Protein AF-A0A9E2QIM5-F1 (afdb_monomer_lite)

Sequence (137 aa):
MREKLGGWEHGLEPETISCFRQNTIELVIRDARWMLGLDEEECEKLRQIMLARGVAKWFKARRDVIRLKAEVKGMITDLQPNYDKHNPVHKERLKLLNWFRQELRTICHQPRWVEWPRGIATAAKAEKGIVVKGPRA

Structure (mmCIF, N/CA/C/O backbone):
data_AF-A0A9E2QIM5-F1
#
_entry.id   AF-A0A9E2QIM5-F1
#
loop_
_atom_site.group_PDB
_atom_site.id
_atom_site.type_symbol
_atom_site.label_atom_id
_atom_site.label_alt_id
_atom_site.label_comp_id
_atom_site.label_asym_id
_atom_site.label_entity_id
_atom_site.label_seq_id
_atom_site.pdbx_PDB_ins_code
_atom_site.Cartn_x
_atom_site.Cartn_y
_atom_site.Cartn_z
_atom_site.occupancy
_atom_site.B_iso_or_equiv
_atom_site.auth_seq_id
_atom_site.auth_comp_id
_atom_site.auth_asym_id
_atom_site.auth_atom_id
_atom_site.pdbx_PDB_model_num
ATOM 1 N N . MET A 1 1 ? -14.955 37.655 17.528 1.00 35.12 1 MET A N 1
ATOM 2 C CA . MET A 1 1 ? -13.692 37.321 18.213 1.00 35.12 1 MET A CA 1
ATOM 3 C C . MET A 1 1 ? -13.515 35.808 18.071 1.00 35.12 1 MET A C 1
ATOM 5 O O . MET A 1 1 ? -14.211 35.071 18.748 1.00 35.12 1 MET A O 1
ATOM 9 N N . ARG A 1 2 ? -12.765 35.338 17.059 1.00 32.44 2 ARG A N 1
ATOM 10 C CA . ARG A 1 2 ? -12.501 33.901 16.853 1.00 32.44 2 ARG A CA 1
ATOM 11 C C . ARG A 1 2 ? -11.278 33.553 17.686 1.00 32.44 2 ARG A C 1
ATOM 13 O O . ARG A 1 2 ? -10.183 34.011 17.366 1.00 32.44 2 ARG A O 1
ATOM 20 N N . GLU A 1 3 ? -11.484 32.822 18.772 1.00 36.56 3 GLU A N 1
ATOM 21 C CA . GLU A 1 3 ? -10.388 32.279 19.562 1.00 36.56 3 GLU A CA 1
ATOM 22 C C . GLU A 1 3 ? -9.520 31.398 18.664 1.00 36.56 3 GLU A C 1
ATOM 24 O O . GLU A 1 3 ? -9.994 30.474 18.001 1.00 36.56 3 GLU A O 1
ATOM 29 N N . LYS A 1 4 ? -8.235 31.751 18.596 1.00 39.03 4 LYS A N 1
ATOM 30 C CA . LYS A 1 4 ? -7.202 30.947 17.957 1.00 39.03 4 LYS A CA 1
ATOM 31 C C . LYS A 1 4 ? -7.037 29.680 18.789 1.00 39.03 4 LYS A C 1
ATOM 33 O O . LYS A 1 4 ? -6.277 29.666 19.753 1.00 39.03 4 LYS A O 1
ATOM 38 N N . LEU A 1 5 ? -7.767 28.635 18.416 1.00 39.19 5 LEU A N 1
ATOM 39 C CA . LEU A 1 5 ? -7.525 27.288 18.910 1.00 39.19 5 LEU A CA 1
ATOM 40 C C . LEU A 1 5 ? -6.103 26.896 18.505 1.00 39.19 5 LEU A C 1
ATOM 42 O O . LEU A 1 5 ? -5.753 26.888 17.323 1.00 39.19 5 LEU A O 1
ATOM 46 N N . GLY A 1 6 ? -5.270 26.654 19.514 1.00 31.69 6 GLY A N 1
ATOM 47 C CA . GLY A 1 6 ? -3.880 26.275 19.344 1.00 31.69 6 GLY A CA 1
ATOM 48 C C . GLY A 1 6 ? -3.711 25.054 18.442 1.00 31.69 6 GLY A C 1
ATOM 49 O O . GLY A 1 6 ? -4.544 24.154 18.426 1.00 31.69 6 GLY A O 1
ATOM 50 N N . GLY A 1 7 ? -2.604 25.053 17.698 1.00 32.41 7 GLY A N 1
ATOM 51 C CA . GLY A 1 7 ? -1.917 23.843 17.243 1.00 32.41 7 GLY A CA 1
ATOM 52 C C . GLY A 1 7 ? -2.779 22.777 16.570 1.00 32.41 7 GLY A C 1
ATOM 53 O O . GLY A 1 7 ? -2.807 21.638 17.020 1.00 32.41 7 GLY A O 1
ATOM 54 N N . TRP A 1 8 ? -3.418 23.120 15.457 1.00 48.06 8 TRP A N 1
ATOM 55 C CA . TRP A 1 8 ? -3.750 22.151 14.413 1.00 48.06 8 TRP A CA 1
ATOM 56 C C . TRP A 1 8 ? -2.513 22.164 13.508 1.00 48.06 8 TRP A C 1
ATOM 58 O O . TRP A 1 8 ? -2.161 23.245 13.041 1.00 48.06 8 TRP A O 1
ATOM 68 N N . GLU A 1 9 ? -1.793 21.054 13.289 1.00 47.16 9 GLU A N 1
ATOM 69 C CA . GLU A 1 9 ? -0.582 21.138 12.445 1.00 47.16 9 GLU A CA 1
ATOM 70 C C . GLU A 1 9 ? -0.916 21.672 11.036 1.00 47.16 9 GLU A C 1
ATOM 72 O O . GLU A 1 9 ? -0.097 22.388 10.472 1.00 47.16 9 GLU A O 1
ATOM 77 N N . HIS A 1 10 ? -2.124 21.452 10.491 1.00 46.94 10 HIS A N 1
ATOM 78 C CA . HIS A 1 10 ? -2.488 21.941 9.154 1.00 46.94 10 HIS A CA 1
ATOM 79 C C . HIS A 1 10 ? -3.978 22.283 9.037 1.00 46.94 10 HIS A C 1
ATOM 81 O O . HIS A 1 10 ? -4.811 21.385 8.947 1.00 46.94 10 HIS A O 1
ATOM 87 N N . GLY A 1 11 ? -4.325 23.573 8.971 1.00 44.53 11 GLY A N 1
ATOM 88 C CA . GLY A 1 11 ? -5.629 23.981 8.445 1.00 44.53 11 GLY A CA 1
ATOM 89 C C . GLY A 1 11 ? -5.920 23.231 7.142 1.00 44.53 11 GLY A C 1
ATOM 90 O O . GLY A 1 11 ? -5.034 23.095 6.299 1.00 44.53 11 GLY A O 1
ATOM 91 N N . LEU A 1 12 ? -7.137 22.703 6.988 1.00 51.47 12 LEU A N 1
ATOM 92 C CA . LEU A 1 12 ? -7.587 22.059 5.750 1.00 51.47 12 LEU A CA 1
ATOM 93 C C . LEU A 1 12 ? -7.848 23.108 4.652 1.00 51.47 12 LEU A C 1
ATOM 95 O O . LEU A 1 12 ? -8.899 23.130 4.027 1.00 51.47 12 LEU A O 1
ATOM 99 N N . GLU A 1 13 ? -6.846 23.939 4.395 1.00 54.34 13 GLU A N 1
ATOM 100 C CA . GLU A 1 13 ? -6.663 24.712 3.171 1.00 54.34 13 GLU A CA 1
ATOM 101 C C . GLU A 1 13 ? -5.428 24.141 2.447 1.00 54.34 13 GLU A C 1
ATOM 103 O O . GLU A 1 13 ? -4.378 24.781 2.387 1.00 54.34 13 GLU A O 1
ATOM 108 N N . PRO A 1 14 ? -5.455 22.884 1.967 1.00 53.38 14 PRO A N 1
ATOM 109 C CA . PRO A 1 14 ? -4.393 22.412 1.103 1.00 53.38 14 PRO A CA 1
ATOM 110 C C . PRO A 1 14 ? -4.609 23.034 -0.279 1.00 53.38 14 PRO A C 1
ATOM 112 O O . PRO A 1 14 ? -5.560 22.682 -0.972 1.00 53.38 14 PRO A O 1
ATOM 115 N N . GLU A 1 15 ? -3.697 23.898 -0.726 1.00 51.12 15 GLU A N 1
ATOM 116 C CA . GLU A 1 15 ? -3.695 24.359 -2.124 1.00 51.12 15 GLU A CA 1
ATOM 117 C C . GLU A 1 15 ? -3.630 23.160 -3.098 1.00 51.12 15 GLU A C 1
ATOM 119 O O . GLU A 1 15 ? -4.157 23.231 -4.205 1.00 51.12 15 GLU A O 1
ATOM 124 N N . THR A 1 16 ? -3.046 22.019 -2.677 1.00 57.09 16 THR A N 1
ATOM 125 C CA . THR A 1 16 ? -3.031 20.748 -3.427 1.00 57.09 16 THR A CA 1
ATOM 126 C C . THR A 1 16 ? -2.878 19.495 -2.540 1.00 57.09 16 THR A C 1
ATOM 128 O O . THR A 1 16 ? -2.255 19.510 -1.478 1.00 57.09 16 THR A O 1
ATOM 131 N N . ILE A 1 17 ? -3.374 18.348 -3.030 1.00 59.88 17 ILE A N 1
ATOM 132 C CA . ILE A 1 17 ? -3.273 17.004 -2.408 1.00 59.88 17 ILE A CA 1
ATOM 133 C C . ILE A 1 17 ? -1.827 16.542 -2.116 1.00 59.88 17 ILE A C 1
ATOM 135 O O . ILE A 1 17 ? -1.607 15.640 -1.309 1.00 59.88 17 ILE A O 1
ATOM 139 N N . SER A 1 18 ? -0.829 17.157 -2.754 1.00 58.25 18 SER A N 1
ATOM 140 C CA . SER A 1 18 ? 0.603 16.878 -2.575 1.00 58.25 18 SER A CA 1
ATOM 141 C C . SER A 1 18 ? 1.156 17.258 -1.201 1.00 58.25 18 SER A C 1
ATOM 143 O O . SER A 1 18 ? 2.209 16.745 -0.828 1.00 58.25 18 SER A O 1
ATOM 145 N N . CYS A 1 19 ? 0.465 18.114 -0.444 1.00 57.12 19 CYS A N 1
ATOM 146 C CA . CYS A 1 19 ? 0.911 18.552 0.883 1.00 57.12 19 CYS A CA 1
ATOM 147 C C . CYS A 1 19 ? 0.685 17.497 1.979 1.00 57.12 19 CYS A C 1
ATOM 149 O O . CYS A 1 19 ? 1.232 17.611 3.076 1.00 57.12 19 CYS A O 1
ATOM 151 N N . PHE A 1 20 ? -0.090 16.449 1.696 1.00 64.75 20 PHE A N 1
ATOM 152 C CA . PHE A 1 20 ? -0.343 15.378 2.653 1.00 64.75 20 PHE A CA 1
ATOM 153 C C . PHE A 1 20 ? 0.749 14.307 2.594 1.00 64.75 20 PHE A C 1
ATOM 155 O O . PHE A 1 20 ? 1.158 13.847 1.523 1.00 64.75 20 PHE A O 1
ATOM 162 N N . ARG A 1 21 ? 1.213 13.867 3.773 1.00 65.88 21 ARG A N 1
ATOM 163 C CA . ARG A 1 21 ? 2.142 12.730 3.893 1.00 65.88 21 ARG A CA 1
ATOM 164 C C . ARG A 1 21 ? 1.532 11.492 3.236 1.00 65.88 21 ARG A C 1
ATOM 166 O O . ARG A 1 21 ? 0.326 11.287 3.295 1.00 65.88 21 ARG A O 1
ATOM 173 N N . GLN A 1 22 ? 2.371 10.635 2.644 1.00 66.25 22 GLN A N 1
ATOM 174 C CA . GLN A 1 22 ? 1.887 9.391 2.041 1.00 66.25 22 GLN A CA 1
ATOM 175 C C . GLN A 1 22 ? 1.077 8.570 3.048 1.00 66.25 22 GLN A C 1
ATOM 177 O O . GLN A 1 22 ? 1.597 8.153 4.083 1.00 66.25 22 GLN A O 1
ATOM 182 N N . ASN A 1 23 ? -0.180 8.325 2.690 1.00 69.56 23 ASN A N 1
ATOM 183 C CA . ASN A 1 23 ? -1.171 7.703 3.552 1.00 69.56 23 ASN A CA 1
ATOM 184 C C . ASN A 1 23 ? -0.712 6.324 4.056 1.00 69.56 23 ASN A C 1
ATOM 186 O O . ASN A 1 23 ? -0.494 5.394 3.274 1.00 69.56 23 ASN A O 1
ATOM 190 N N . THR A 1 24 ? -0.609 6.195 5.376 1.00 82.06 24 THR A N 1
ATOM 191 C CA . THR A 1 24 ? -0.722 4.921 6.087 1.00 82.06 24 THR A CA 1
ATOM 192 C C . THR A 1 24 ? -2.136 4.834 6.656 1.00 82.06 24 THR A C 1
ATOM 194 O O . THR A 1 24 ? -2.814 5.853 6.797 1.00 82.06 24 THR A O 1
ATOM 197 N N . ILE A 1 25 ? -2.594 3.631 7.007 1.00 88.25 25 ILE A N 1
ATOM 198 C CA . ILE A 1 25 ? -3.886 3.479 7.696 1.00 88.25 25 ILE A CA 1
ATOM 199 C C . ILE A 1 25 ? -3.897 4.297 8.986 1.00 88.25 25 ILE A C 1
ATOM 201 O O . ILE A 1 25 ? -4.854 5.012 9.244 1.00 88.25 25 ILE A O 1
ATOM 205 N N . GLU A 1 26 ? -2.808 4.254 9.754 1.00 88.12 26 GLU A N 1
ATOM 206 C CA . GLU A 1 26 ? -2.717 4.945 11.041 1.00 88.12 26 GLU A CA 1
ATOM 207 C C . GLU A 1 26 ? -2.800 6.473 10.920 1.00 88.12 26 GLU A C 1
ATOM 209 O O . GLU A 1 26 ? -3.270 7.112 11.854 1.00 88.12 26 GLU A O 1
ATOM 214 N N . LEU A 1 27 ? -2.410 7.067 9.783 1.00 86.88 27 LEU A N 1
ATOM 215 C CA . LEU A 1 27 ? -2.665 8.492 9.535 1.00 86.88 27 LEU A CA 1
ATOM 216 C C . LEU A 1 27 ? -4.169 8.770 9.448 1.00 86.88 27 LEU A C 1
ATOM 218 O O . LEU A 1 27 ? -4.652 9.673 10.117 1.00 86.88 27 LEU A O 1
ATOM 222 N N . VAL A 1 28 ? -4.918 7.936 8.719 1.00 88.56 28 VAL A N 1
ATOM 223 C CA . VAL A 1 28 ? -6.382 8.057 8.628 1.00 88.56 28 VAL A CA 1
ATOM 224 C C . VAL A 1 28 ? -7.036 7.863 9.997 1.00 88.56 28 VAL A C 1
ATOM 226 O O . VAL A 1 28 ? -7.915 8.636 10.356 1.00 88.56 28 VAL A O 1
ATOM 229 N N . ILE A 1 29 ? -6.594 6.868 10.777 1.00 91.06 29 ILE A N 1
ATOM 230 C CA . ILE A 1 29 ? -7.117 6.629 12.134 1.00 91.06 29 ILE A CA 1
ATOM 231 C C . ILE A 1 29 ? -6.851 7.830 13.040 1.00 91.06 29 ILE A C 1
ATOM 233 O O . ILE A 1 29 ? -7.754 8.282 13.734 1.00 91.06 29 ILE A O 1
ATOM 237 N N . ARG A 1 30 ? -5.626 8.363 13.024 1.00 88.38 30 ARG A N 1
ATOM 238 C CA . ARG A 1 30 ? -5.244 9.530 13.825 1.00 88.38 30 ARG A CA 1
ATOM 239 C C . ARG A 1 30 ? -6.072 10.757 13.455 1.00 88.38 30 ARG A C 1
ATOM 241 O O . ARG A 1 30 ? -6.563 11.445 14.346 1.00 88.38 30 ARG A O 1
ATOM 248 N N . ASP A 1 31 ? -6.221 11.018 12.162 1.00 86.94 31 ASP A N 1
ATOM 249 C CA . ASP A 1 31 ? -6.956 12.180 11.679 1.00 86.94 31 ASP A CA 1
ATOM 250 C C . ASP A 1 31 ? -8.453 12.028 12.017 1.00 86.94 31 ASP A C 1
ATOM 252 O O . ASP A 1 31 ? -9.052 12.952 12.558 1.00 86.94 31 ASP A O 1
ATOM 256 N N . ALA A 1 32 ? -9.040 10.837 11.839 1.00 90.00 32 ALA A N 1
ATOM 257 C CA . ALA A 1 32 ? -10.420 10.548 12.239 1.00 90.00 32 ALA A CA 1
ATOM 258 C C . ALA A 1 32 ? -10.637 10.683 13.753 1.00 90.00 32 ALA A C 1
ATOM 260 O O . ALA A 1 32 ? -11.612 11.302 14.175 1.00 90.00 32 ALA A O 1
ATOM 261 N N . ARG A 1 33 ? -9.712 10.160 14.569 1.00 92.06 33 ARG A N 1
ATOM 262 C CA . ARG A 1 33 ? -9.741 10.286 16.031 1.00 92.06 33 ARG A CA 1
ATOM 263 C C . ARG A 1 33 ? -9.846 11.738 16.461 1.00 92.06 33 ARG A C 1
ATOM 265 O O . ARG A 1 33 ? -10.654 12.079 17.312 1.00 92.06 33 ARG A O 1
ATOM 272 N N . TRP A 1 34 ? -9.032 12.589 15.858 1.00 86.81 34 TRP A N 1
ATOM 273 C CA . TRP A 1 34 ? -8.994 13.999 16.201 1.00 86.81 34 TRP A CA 1
ATOM 274 C C . TRP A 1 34 ? -10.177 14.788 15.622 1.00 86.81 34 TRP A C 1
ATOM 276 O O . TRP A 1 34 ? -10.742 15.613 16.331 1.00 86.81 34 TRP A O 1
ATOM 286 N N . MET A 1 35 ? -10.598 14.513 14.381 1.00 88.06 35 MET A N 1
ATOM 287 C CA . MET A 1 35 ? -11.716 15.224 13.738 1.00 88.06 35 MET A CA 1
ATOM 288 C C . MET A 1 35 ? -13.071 14.874 14.357 1.00 88.06 35 MET A C 1
ATOM 290 O O . MET A 1 35 ? -13.951 15.727 14.427 1.00 88.06 35 MET A O 1
ATOM 294 N N . LEU A 1 36 ? -13.254 13.611 14.747 1.00 92.94 36 LEU A N 1
ATOM 295 C CA . LEU A 1 36 ? -14.538 13.073 15.201 1.00 92.94 36 LEU A CA 1
ATOM 296 C C . LEU A 1 36 ? -14.570 12.803 16.710 1.00 92.94 36 LEU A C 1
ATOM 298 O O . LEU A 1 36 ? -15.610 12.409 17.225 1.00 92.94 36 LEU A O 1
ATOM 302 N N . GLY A 1 37 ? -13.453 13.007 17.415 1.00 92.12 37 GLY A N 1
ATOM 303 C CA . GLY A 1 37 ? -13.350 12.757 18.852 1.00 92.12 37 GLY A CA 1
ATOM 304 C C . GLY A 1 37 ? -13.432 11.277 19.228 1.00 92.12 37 GLY A C 1
ATOM 305 O O . GLY A 1 37 ? -13.923 10.972 20.309 1.00 92.12 37 GLY A O 1
ATOM 306 N N . LEU A 1 38 ? -12.982 10.373 18.347 1.00 94.56 38 LEU A N 1
ATOM 307 C CA . LEU A 1 38 ? -13.118 8.932 18.571 1.00 94.56 38 LEU A CA 1
ATOM 308 C C . LEU A 1 38 ? -12.306 8.466 19.785 1.00 94.56 38 LEU A C 1
ATOM 310 O O . LEU A 1 38 ? -11.171 8.913 20.004 1.00 94.56 38 LEU A O 1
ATOM 314 N N . ASP A 1 39 ? -12.838 7.504 20.528 1.00 96.56 39 ASP A N 1
ATOM 315 C CA . ASP A 1 39 ? -12.068 6.776 21.536 1.00 96.56 39 ASP A CA 1
ATOM 316 C C . ASP A 1 39 ? -11.208 5.652 20.912 1.00 96.56 39 ASP A C 1
ATOM 318 O O . ASP A 1 39 ? -11.158 5.463 19.692 1.00 96.56 39 ASP A O 1
ATOM 322 N N . GLU A 1 40 ? -10.451 4.917 21.736 1.00 94.12 40 GLU A N 1
ATOM 323 C CA . GLU A 1 40 ? -9.585 3.844 21.223 1.00 94.12 40 GLU A CA 1
ATOM 324 C C . GLU A 1 40 ? -10.377 2.620 20.728 1.00 94.12 40 GLU A C 1
ATOM 326 O O . GLU A 1 40 ? -9.931 1.944 19.797 1.00 94.12 40 GLU A O 1
ATOM 331 N N . GLU A 1 41 ? -11.553 2.341 21.296 1.00 96.56 41 GLU A N 1
ATOM 332 C CA . GLU A 1 41 ? -12.412 1.235 20.860 1.00 96.56 41 GLU A CA 1
ATOM 333 C C . GLU A 1 41 ? -12.999 1.530 19.471 1.00 96.56 41 GLU A C 1
ATOM 335 O O . GLU A 1 41 ? -12.997 0.676 18.579 1.00 96.56 41 GLU A O 1
ATOM 340 N N . GLU A 1 42 ? -13.443 2.762 19.248 1.00 96.94 42 GLU A N 1
ATOM 341 C CA . GLU A 1 42 ? -13.913 3.269 17.962 1.00 96.94 42 GLU A CA 1
ATOM 342 C C . GLU A 1 42 ? -12.790 3.326 16.923 1.00 96.94 42 GLU A C 1
ATOM 344 O O . GLU A 1 42 ? -12.992 2.931 15.769 1.00 96.94 42 GLU A O 1
ATOM 349 N N . CYS A 1 43 ? -11.582 3.730 17.325 1.00 94.94 43 CYS A N 1
ATOM 350 C CA . CYS A 1 43 ? -10.399 3.651 16.466 1.00 94.94 43 CYS A CA 1
ATOM 351 C C . CYS A 1 43 ? -10.114 2.206 16.037 1.00 94.94 43 CYS A C 1
ATOM 353 O O . CYS A 1 43 ? -9.805 1.955 14.868 1.00 94.94 43 CYS A O 1
ATOM 355 N N . GLU A 1 44 ? -10.248 1.237 16.944 1.00 95.12 44 GLU A N 1
ATOM 356 C CA . GLU A 1 44 ? -10.067 -0.176 16.617 1.00 95.12 44 GLU A CA 1
ATOM 357 C C . GLU A 1 44 ? -11.157 -0.690 15.667 1.00 95.12 44 GLU A C 1
ATOM 359 O O . GLU A 1 44 ? -10.842 -1.362 14.679 1.00 95.12 44 GLU A O 1
ATOM 364 N N . LYS A 1 45 ? -12.422 -0.313 15.885 1.00 96.31 45 LYS A N 1
ATOM 365 C CA . LYS A 1 45 ? -13.521 -0.609 14.948 1.00 96.31 45 LYS A CA 1
ATOM 366 C C . LYS A 1 45 ? -13.222 -0.041 13.562 1.00 96.31 45 LYS A C 1
ATOM 368 O O . LYS A 1 45 ? -13.381 -0.743 12.561 1.00 96.31 45 LYS A O 1
ATOM 373 N N . LEU A 1 46 ? -12.717 1.190 13.481 1.00 95.31 46 LEU A N 1
ATOM 374 C CA . LEU A 1 46 ? -12.335 1.811 12.215 1.00 95.31 46 LEU A CA 1
ATOM 375 C C . LEU A 1 46 ? -11.186 1.054 11.527 1.00 95.31 46 LEU A C 1
ATOM 377 O O . LEU A 1 46 ? -11.282 0.772 10.328 1.00 95.31 46 LEU A O 1
ATOM 381 N N . ARG A 1 47 ? -10.146 0.638 12.265 1.00 92.94 47 ARG A N 1
ATOM 382 C CA . ARG A 1 47 ? -9.066 -0.218 11.729 1.00 92.94 47 ARG A CA 1
ATOM 383 C C . ARG A 1 47 ? -9.620 -1.518 11.147 1.00 92.94 47 ARG A C 1
ATOM 385 O O . ARG A 1 47 ? -9.257 -1.893 10.028 1.00 92.94 47 ARG A O 1
ATOM 392 N N . GLN A 1 48 ? -10.525 -2.184 11.865 1.00 93.12 48 GLN A N 1
ATOM 393 C CA . GLN 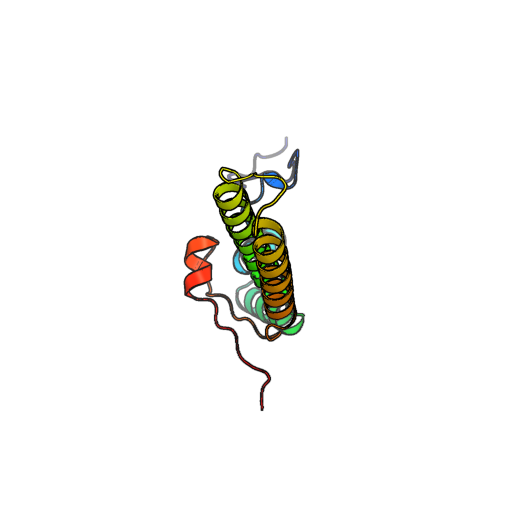A 1 48 ? -11.161 -3.421 11.407 1.00 93.12 48 GLN A CA 1
ATOM 394 C C . GLN A 1 48 ? -12.017 -3.204 10.157 1.00 93.12 48 GLN A C 1
ATOM 396 O O . GLN A 1 48 ? -11.932 -3.996 9.216 1.00 93.12 48 GLN A O 1
ATOM 401 N N . ILE A 1 49 ? -12.786 -2.112 10.093 1.00 94.31 49 ILE A N 1
ATOM 402 C CA . ILE A 1 49 ? -13.562 -1.739 8.903 1.00 94.31 49 ILE A CA 1
ATOM 403 C C . ILE A 1 49 ? -12.626 -1.537 7.708 1.00 94.31 49 ILE A C 1
ATOM 405 O O . ILE A 1 49 ? -12.859 -2.106 6.640 1.00 94.31 49 ILE A O 1
ATOM 409 N N . MET A 1 50 ? -11.542 -0.776 7.870 1.00 93.50 50 MET A N 1
ATOM 410 C CA . MET A 1 50 ? -10.576 -0.524 6.796 1.00 93.50 50 MET A CA 1
ATOM 411 C C . MET A 1 50 ? -9.906 -1.816 6.308 1.00 93.50 50 MET A C 1
ATOM 413 O O . MET A 1 50 ? -9.742 -2.011 5.097 1.00 93.50 50 MET A O 1
ATOM 417 N N . LEU A 1 51 ? -9.568 -2.723 7.226 1.00 91.25 51 LEU A N 1
ATOM 418 C CA . LEU A 1 51 ? -9.023 -4.042 6.912 1.00 91.25 51 LEU A CA 1
ATOM 419 C C . LEU A 1 51 ? -10.036 -4.901 6.141 1.00 91.25 51 LEU A C 1
ATOM 421 O O . LEU A 1 51 ? -9.741 -5.358 5.036 1.00 91.25 51 LEU A O 1
ATOM 425 N N . ALA A 1 52 ? -11.257 -5.046 6.662 1.00 90.56 52 ALA A N 1
ATOM 426 C CA . ALA A 1 52 ? -12.325 -5.838 6.051 1.00 90.56 52 ALA A CA 1
ATOM 427 C C . ALA A 1 52 ? -12.730 -5.305 4.668 1.00 90.56 52 ALA A C 1
ATOM 429 O O . ALA A 1 52 ? -12.974 -6.071 3.731 1.00 90.56 52 ALA A O 1
ATOM 430 N N . ARG A 1 53 ? -12.744 -3.978 4.493 1.00 93.00 53 ARG A N 1
ATOM 431 C CA . ARG A 1 53 ? -13.016 -3.335 3.201 1.00 93.00 53 ARG A CA 1
ATOM 432 C C . ARG A 1 53 ? -11.827 -3.396 2.242 1.00 93.00 53 ARG A C 1
ATOM 434 O O . ARG A 1 53 ? -12.017 -3.157 1.052 1.00 93.00 53 ARG A O 1
ATOM 441 N N . GLY A 1 54 ? -10.652 -3.847 2.681 1.00 91.44 54 GLY A N 1
ATOM 442 C CA . GLY A 1 54 ? -9.454 -3.974 1.844 1.00 91.44 54 GLY A CA 1
ATOM 443 C C . GLY A 1 54 ? -8.759 -2.641 1.565 1.00 91.44 54 GLY A C 1
ATOM 444 O O . GLY A 1 54 ? -7.913 -2.567 0.678 1.00 91.44 54 GLY A O 1
ATOM 445 N N . VAL A 1 55 ? -9.085 -1.590 2.317 1.00 92.94 55 VAL A N 1
ATOM 446 C CA . VAL A 1 55 ? -8.441 -0.271 2.212 1.00 92.94 55 VAL A CA 1
ATOM 447 C C . VAL A 1 55 ? -6.944 -0.392 2.516 1.00 92.94 55 VAL A C 1
ATOM 449 O O . VAL A 1 55 ? -6.107 0.199 1.836 1.00 92.94 55 VAL A O 1
ATOM 452 N N . ALA A 1 56 ? -6.594 -1.254 3.471 1.00 89.94 56 ALA A N 1
ATOM 453 C CA . ALA A 1 56 ? -5.217 -1.589 3.805 1.00 89.94 56 ALA A CA 1
ATOM 454 C C . ALA A 1 56 ? -4.399 -2.125 2.620 1.00 89.94 56 ALA A C 1
ATOM 456 O O . ALA A 1 56 ? -3.256 -1.709 2.401 1.00 89.94 56 ALA A O 1
ATOM 457 N N . LYS A 1 57 ? -5.008 -3.023 1.833 1.00 91.31 57 LYS A N 1
ATOM 458 C CA . LYS A 1 57 ? -4.428 -3.546 0.593 1.00 91.31 57 LYS A CA 1
ATOM 459 C C . LYS A 1 57 ? -4.224 -2.421 -0.413 1.00 91.31 57 LYS A C 1
ATOM 461 O O . LYS A 1 57 ? -3.159 -2.354 -1.012 1.00 91.31 57 LYS A O 1
ATOM 466 N N . TRP A 1 58 ? -5.201 -1.531 -0.587 1.00 91.62 58 TRP A N 1
ATOM 467 C CA . TRP A 1 58 ? -5.090 -0.416 -1.533 1.00 91.62 58 TRP A CA 1
ATOM 468 C C . TRP A 1 58 ? -3.922 0.517 -1.213 1.00 91.62 58 TRP A C 1
ATOM 470 O O . TRP A 1 58 ? -3.165 0.871 -2.118 1.00 91.62 58 TRP A O 1
ATOM 480 N N . PHE A 1 59 ? -3.720 0.863 0.062 1.00 89.69 59 PHE A N 1
ATOM 481 C CA . PHE A 1 59 ? -2.561 1.663 0.466 1.00 89.69 59 PHE A CA 1
ATOM 482 C C . PHE A 1 59 ? -1.243 0.966 0.143 1.00 89.69 59 PHE A C 1
ATOM 484 O O . PHE A 1 59 ?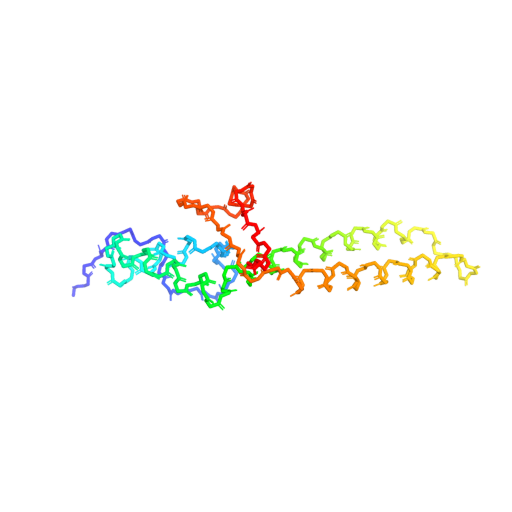 -0.337 1.599 -0.401 1.00 89.69 59 PHE A O 1
ATOM 491 N N . LYS A 1 60 ? -1.146 -0.339 0.421 1.00 89.38 60 LYS A N 1
ATOM 492 C CA . LYS A 1 60 ? 0.055 -1.120 0.113 1.00 89.38 60 LYS A CA 1
ATOM 493 C C . LYS A 1 60 ? 0.292 -1.193 -1.396 1.00 89.38 60 LYS A C 1
ATOM 495 O O . LYS A 1 60 ? 1.361 -0.814 -1.859 1.00 89.38 60 LYS A O 1
ATOM 500 N N . ALA A 1 61 ? -0.725 -1.585 -2.159 1.00 91.62 61 ALA A N 1
ATOM 501 C CA . ALA A 1 61 ? -0.654 -1.724 -3.609 1.00 91.62 61 ALA A CA 1
ATOM 502 C C . ALA A 1 61 ? -0.239 -0.414 -4.288 1.00 91.62 61 ALA A C 1
ATOM 504 O O . ALA A 1 61 ? 0.637 -0.415 -5.147 1.00 91.62 61 ALA A O 1
ATOM 505 N N . ARG A 1 62 ? -0.794 0.729 -3.863 1.00 90.06 62 ARG A N 1
ATOM 506 C CA . ARG A 1 62 ? -0.384 2.044 -4.378 1.00 90.06 62 ARG A CA 1
ATOM 507 C C . ARG A 1 62 ? 1.108 2.303 -4.155 1.00 90.06 62 ARG A C 1
ATOM 509 O O . ARG A 1 62 ? 1.766 2.832 -5.048 1.00 90.06 62 ARG A O 1
ATOM 516 N N . ARG A 1 63 ? 1.645 1.958 -2.981 1.00 87.31 63 ARG A N 1
ATOM 517 C CA . ARG A 1 63 ? 3.073 2.144 -2.671 1.00 87.31 63 ARG A CA 1
ATOM 518 C C . ARG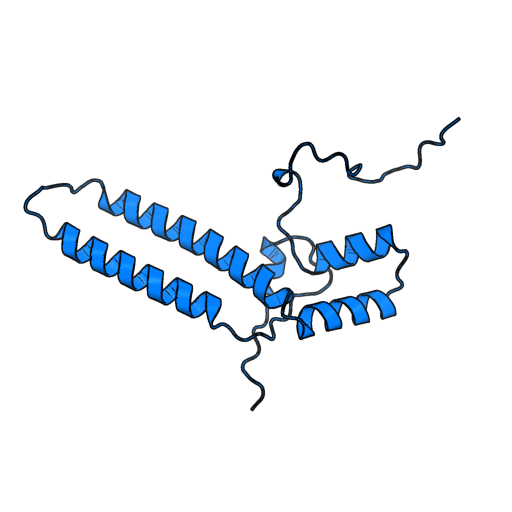 A 1 63 ? 3.955 1.205 -3.485 1.00 87.31 63 ARG A C 1
ATOM 520 O O . ARG A 1 63 ? 4.938 1.674 -4.054 1.00 87.31 63 ARG A O 1
ATOM 527 N N . ASP A 1 64 ? 3.562 -0.059 -3.609 1.00 90.75 64 ASP A N 1
ATOM 528 C CA . ASP A 1 64 ? 4.265 -1.036 -4.442 1.00 90.75 64 ASP A CA 1
ATOM 529 C C . ASP A 1 64 ? 4.305 -0.577 -5.911 1.00 90.75 64 ASP A C 1
ATOM 531 O O . ASP A 1 64 ? 5.363 -0.602 -6.531 1.00 90.75 64 ASP A O 1
ATOM 535 N N . VAL A 1 65 ? 3.197 -0.052 -6.452 1.00 92.44 65 VAL A N 1
ATOM 536 C CA . VAL A 1 65 ? 3.146 0.497 -7.821 1.00 92.44 65 VAL A CA 1
ATOM 537 C C . VAL A 1 65 ? 4.065 1.710 -7.985 1.00 92.44 65 VAL A C 1
ATOM 539 O O . VAL A 1 65 ? 4.741 1.834 -9.006 1.00 92.44 65 VAL A O 1
ATOM 542 N N . ILE A 1 66 ? 4.114 2.614 -7.000 1.00 89.50 66 ILE A N 1
ATOM 543 C CA . ILE A 1 66 ? 5.020 3.774 -7.037 1.00 89.50 66 ILE A CA 1
ATOM 544 C C . ILE A 1 66 ? 6.484 3.316 -7.051 1.00 89.50 66 ILE A C 1
ATOM 546 O O . ILE A 1 66 ? 7.272 3.856 -7.829 1.00 89.50 66 ILE A O 1
ATOM 550 N N . ARG A 1 67 ? 6.840 2.319 -6.230 1.00 90.00 67 ARG A N 1
ATOM 551 C CA . ARG A 1 67 ? 8.188 1.736 -6.219 1.00 90.00 67 ARG A CA 1
ATOM 552 C C . ARG A 1 67 ? 8.512 1.084 -7.558 1.00 90.00 67 ARG A C 1
ATOM 554 O O . ARG A 1 67 ? 9.512 1.445 -8.169 1.00 90.00 67 ARG A O 1
ATOM 561 N N . LEU A 1 68 ? 7.630 0.217 -8.047 1.00 93.81 68 LEU A N 1
ATOM 562 C CA . LEU A 1 68 ? 7.803 -0.480 -9.318 1.00 93.81 68 LEU A CA 1
ATOM 563 C C . LEU A 1 68 ? 7.982 0.509 -10.481 1.00 93.81 68 LEU A C 1
ATOM 565 O O . LEU A 1 68 ? 8.843 0.324 -11.335 1.00 93.81 68 LEU A O 1
ATOM 569 N N . LYS A 1 69 ? 7.223 1.613 -10.494 1.00 91.94 69 LYS A N 1
ATOM 570 C CA . LYS A 1 69 ? 7.403 2.693 -11.476 1.00 91.94 69 LYS A CA 1
ATOM 571 C C . LYS A 1 69 ? 8.814 3.293 -11.420 1.00 91.94 69 LYS A C 1
ATOM 573 O O . LYS A 1 69 ? 9.384 3.586 -12.470 1.00 91.94 69 LYS A O 1
ATOM 578 N N . ALA A 1 70 ? 9.351 3.530 -10.223 1.00 90.00 70 ALA A N 1
ATOM 579 C CA . ALA A 1 70 ? 10.696 4.078 -10.054 1.00 90.00 70 ALA A CA 1
ATOM 580 C C . ALA A 1 70 ? 11.776 3.087 -10.518 1.00 90.00 70 ALA A C 1
ATOM 582 O O . ALA A 1 70 ? 12.692 3.491 -11.231 1.00 90.00 70 ALA A O 1
ATOM 583 N N . GLU A 1 71 ? 11.624 1.803 -10.190 1.00 91.88 71 GLU A N 1
ATOM 584 C CA . GLU A 1 71 ? 12.521 0.725 -10.629 1.00 91.88 71 GLU A CA 1
ATOM 585 C C . GLU A 1 71 ? 12.548 0.601 -12.156 1.00 91.88 71 GLU A C 1
ATOM 587 O O . GLU A 1 71 ? 13.615 0.660 -12.765 1.00 91.88 71 GLU A O 1
ATOM 592 N N . VAL A 1 72 ? 11.375 0.539 -12.795 1.00 89.56 72 VAL A N 1
ATOM 593 C CA . VAL A 1 72 ? 11.262 0.478 -14.261 1.00 89.56 72 VAL A CA 1
ATOM 594 C C . VAL A 1 72 ? 11.898 1.694 -14.921 1.00 89.56 72 VAL A C 1
ATOM 596 O O . VAL A 1 72 ? 12.552 1.557 -15.953 1.00 89.56 72 VAL A O 1
ATOM 599 N N . LYS A 1 73 ? 11.731 2.890 -14.343 1.00 88.44 73 LYS A N 1
ATOM 600 C CA . LYS A 1 73 ? 12.375 4.099 -14.866 1.00 88.44 73 LYS A CA 1
ATOM 601 C C . LYS A 1 73 ? 13.901 3.956 -14.857 1.00 88.44 73 LYS A C 1
ATOM 603 O O . LYS A 1 73 ? 14.514 4.289 -15.865 1.00 88.44 73 LYS A O 1
ATOM 608 N N . GLY A 1 74 ? 14.482 3.438 -13.771 1.00 87.44 74 GLY A N 1
ATOM 609 C CA . GLY A 1 74 ? 15.919 3.157 -13.683 1.00 87.44 74 GLY A CA 1
ATOM 610 C C . GLY A 1 74 ? 16.375 2.176 -14.761 1.00 87.44 74 GLY A C 1
ATOM 611 O O . GLY A 1 74 ? 17.246 2.503 -15.558 1.00 87.44 74 GLY A O 1
ATOM 612 N N . MET A 1 75 ? 15.679 1.044 -14.888 1.00 87.06 75 MET A N 1
ATOM 613 C CA . MET A 1 75 ? 15.984 0.032 -15.907 1.00 87.06 75 MET A CA 1
ATOM 614 C C . MET A 1 75 ? 15.914 0.589 -17.337 1.00 87.06 75 MET A C 1
ATOM 616 O O . MET A 1 75 ? 16.744 0.256 -18.176 1.00 87.06 75 MET A O 1
ATOM 620 N N . ILE A 1 76 ? 14.935 1.451 -17.641 1.00 83.94 76 ILE A N 1
ATOM 621 C CA . ILE A 1 76 ? 14.838 2.105 -18.956 1.00 83.94 76 ILE A CA 1
ATOM 622 C C . ILE A 1 76 ? 16.024 3.046 -19.189 1.00 83.94 76 ILE A C 1
ATOM 624 O O . ILE A 1 76 ? 16.576 3.046 -20.290 1.00 83.94 76 ILE A O 1
ATOM 628 N N . THR A 1 77 ? 16.407 3.837 -18.183 1.00 84.00 77 THR A N 1
ATOM 629 C CA . THR A 1 77 ? 17.569 4.732 -18.259 1.00 84.00 77 THR A CA 1
ATOM 630 C C . THR A 1 77 ? 18.857 3.949 -18.511 1.00 84.00 77 THR A C 1
ATOM 632 O O . THR A 1 77 ? 19.625 4.341 -19.387 1.00 84.00 77 THR A O 1
ATOM 635 N N . ASP A 1 78 ? 19.046 2.810 -17.847 1.00 82.88 78 ASP A N 1
ATOM 636 C CA . ASP A 1 78 ? 20.230 1.956 -18.014 1.00 82.88 78 ASP A CA 1
ATOM 637 C C . ASP A 1 78 ? 20.294 1.289 -19.399 1.00 82.88 78 ASP A C 1
ATOM 639 O O . ASP A 1 78 ? 21.373 1.031 -19.928 1.00 82.88 78 ASP A O 1
ATOM 643 N N . LEU A 1 79 ? 19.140 1.054 -20.032 1.00 79.19 79 LEU A N 1
ATOM 644 C CA . LEU A 1 79 ? 19.041 0.511 -21.394 1.00 79.19 79 LEU A CA 1
ATOM 645 C C . LEU A 1 79 ? 19.261 1.566 -22.496 1.00 79.19 79 LEU A C 1
ATOM 647 O O . LEU A 1 79 ? 19.352 1.220 -23.676 1.00 79.19 79 LEU A O 1
ATOM 651 N N . GLN A 1 80 ? 19.295 2.854 -22.151 1.00 71.50 80 GLN A N 1
ATOM 652 C CA . GLN A 1 80 ? 19.334 3.964 -23.108 1.00 71.50 80 GLN A CA 1
ATOM 653 C C . GLN A 1 80 ? 20.698 4.209 -23.803 1.00 71.50 80 GLN A C 1
ATOM 655 O O . GLN A 1 80 ? 20.665 4.605 -24.971 1.00 71.50 80 GLN A O 1
ATOM 660 N N . PRO A 1 81 ? 21.876 3.953 -23.190 1.00 63.81 81 PRO A N 1
ATOM 661 C CA . PRO A 1 81 ? 23.182 4.208 -23.815 1.00 63.81 81 PRO A CA 1
ATOM 662 C C . PRO A 1 81 ? 23.528 3.329 -25.032 1.00 63.81 81 PRO A C 1
ATOM 664 O O . PRO A 1 81 ? 24.410 3.693 -25.799 1.00 63.81 81 PRO A O 1
ATOM 667 N N . ASN A 1 82 ? 22.839 2.203 -25.255 1.00 57.53 82 ASN A N 1
ATOM 668 C CA . ASN A 1 82 ? 23.204 1.198 -26.272 1.00 57.53 82 ASN A CA 1
ATOM 669 C C . ASN A 1 82 ? 22.317 1.234 -27.534 1.00 57.53 82 ASN A C 1
ATOM 671 O O . ASN A 1 82 ? 22.018 0.197 -28.132 1.00 57.53 82 ASN A O 1
ATOM 675 N N . TYR A 1 83 ? 21.828 2.413 -27.930 1.00 57.91 83 TYR A N 1
ATOM 676 C CA . TYR A 1 83 ? 20.825 2.538 -28.991 1.00 57.91 83 TYR A CA 1
ATOM 677 C C . TYR A 1 83 ? 21.421 2.418 -30.401 1.00 57.91 83 TYR A C 1
ATOM 679 O O . TYR A 1 83 ? 21.623 3.414 -31.091 1.00 57.91 83 TYR A O 1
ATOM 687 N N . ASP A 1 84 ? 21.632 1.182 -30.850 1.00 59.34 84 ASP A N 1
ATOM 688 C CA . ASP A 1 84 ? 21.874 0.873 -32.260 1.00 59.34 84 ASP A CA 1
ATOM 689 C C . ASP A 1 84 ? 20.591 0.337 -32.913 1.00 59.34 84 ASP A C 1
ATOM 691 O O . ASP A 1 84 ? 19.886 -0.508 -32.357 1.00 59.34 84 ASP A O 1
ATOM 695 N N . LYS A 1 85 ? 20.237 0.830 -34.103 1.00 52.78 85 LYS A N 1
ATOM 696 C CA . LYS A 1 85 ? 18.942 0.523 -34.755 1.00 52.78 85 LYS A CA 1
ATOM 697 C C . LYS A 1 85 ? 18.845 -0.919 -35.285 1.00 52.78 85 LYS A C 1
ATOM 699 O O . LYS A 1 85 ? 17.769 -1.348 -35.692 1.00 52.78 85 LYS A O 1
ATOM 704 N N . HIS A 1 86 ? 19.943 -1.673 -35.218 1.00 58.84 86 HIS A N 1
ATOM 705 C CA . HIS A 1 86 ? 20.056 -3.081 -35.614 1.00 58.84 86 HIS A CA 1
ATOM 706 C C . HIS A 1 86 ? 20.149 -4.056 -34.411 1.00 58.84 86 HIS A C 1
ATOM 708 O O . HIS A 1 86 ? 20.502 -5.220 -34.585 1.00 58.84 86 HIS A O 1
ATOM 714 N N . ASN A 1 87 ? 19.851 -3.598 -33.184 1.00 58.78 87 ASN A N 1
ATOM 715 C CA . ASN A 1 87 ? 20.370 -4.182 -31.937 1.00 58.78 87 ASN A CA 1
ATOM 716 C C . ASN A 1 87 ? 19.356 -5.065 -31.143 1.00 58.78 87 ASN A C 1
ATOM 718 O O . ASN A 1 87 ? 18.168 -4.723 -31.071 1.00 58.78 87 ASN A O 1
ATOM 722 N N . PRO A 1 88 ? 19.797 -6.162 -30.477 1.00 60.50 88 PRO A N 1
ATOM 723 C CA . PRO A 1 88 ? 19.061 -6.976 -29.482 1.00 60.50 88 PRO A CA 1
ATOM 724 C C . PRO A 1 88 ? 18.228 -6.249 -28.401 1.00 60.50 88 PRO A C 1
ATOM 726 O O . PRO A 1 88 ? 17.374 -6.876 -27.766 1.00 60.50 88 PRO A O 1
ATOM 729 N N . VAL A 1 89 ? 18.391 -4.936 -28.244 1.00 63.78 89 VAL A N 1
ATOM 730 C CA . VAL A 1 89 ? 17.657 -4.040 -27.329 1.00 63.78 89 VAL A CA 1
ATOM 731 C C . VAL A 1 89 ? 16.125 -4.161 -27.438 1.00 63.78 89 VAL A C 1
ATOM 733 O O . VAL A 1 89 ? 15.417 -3.990 -26.444 1.00 63.78 89 VAL A O 1
ATOM 736 N N . HIS A 1 90 ? 15.564 -4.508 -28.605 1.00 67.94 90 HIS A N 1
ATOM 737 C CA . HIS A 1 90 ? 14.110 -4.709 -28.728 1.00 67.94 90 HIS A CA 1
ATOM 738 C C . HIS A 1 90 ? 13.608 -5.921 -27.920 1.00 67.94 90 HIS A C 1
ATOM 740 O O . HIS A 1 90 ? 12.567 -5.843 -27.262 1.00 67.94 90 HIS A O 1
ATOM 746 N N . LYS A 1 91 ? 14.367 -7.028 -27.904 1.00 74.12 91 LYS A N 1
ATOM 747 C CA . LYS A 1 91 ? 14.022 -8.218 -27.106 1.00 74.12 91 LYS A CA 1
ATOM 748 C C . LYS A 1 91 ? 14.125 -7.926 -25.610 1.00 74.12 91 LYS A C 1
ATOM 750 O O . LYS A 1 91 ? 13.290 -8.400 -24.845 1.00 74.12 91 LYS A O 1
ATOM 755 N N . GLU A 1 92 ? 15.105 -7.131 -25.192 1.00 80.38 92 GLU A N 1
ATOM 756 C CA . GLU A 1 92 ? 15.277 -6.731 -23.789 1.00 80.38 92 GLU A CA 1
ATOM 757 C C . GLU A 1 92 ? 14.156 -5.809 -23.309 1.00 80.38 92 GLU A C 1
ATOM 759 O O . GLU A 1 92 ? 13.596 -6.030 -22.237 1.00 80.38 92 GLU A O 1
ATOM 764 N N . ARG A 1 93 ? 13.724 -4.856 -24.142 1.00 77.56 93 ARG A N 1
ATOM 765 C CA . ARG A 1 93 ? 12.551 -4.018 -23.851 1.00 77.56 93 ARG A CA 1
ATOM 766 C C . ARG A 1 93 ? 11.269 -4.836 -23.724 1.00 77.56 93 ARG A C 1
ATOM 768 O O . ARG A 1 93 ? 10.486 -4.598 -22.809 1.00 77.56 93 ARG A O 1
ATOM 775 N N . LEU A 1 94 ? 11.051 -5.817 -24.603 1.00 81.69 94 LEU A N 1
ATOM 776 C CA . LEU A 1 94 ? 9.899 -6.721 -24.502 1.00 81.69 94 LEU A CA 1
ATOM 777 C C . LEU A 1 94 ? 9.943 -7.566 -23.223 1.00 81.69 94 LEU A C 1
ATOM 779 O O . LEU A 1 94 ? 8.914 -7.725 -22.564 1.00 81.69 94 LEU A O 1
ATOM 783 N N . LYS A 1 95 ? 11.124 -8.070 -22.840 1.00 87.69 95 LYS A N 1
ATOM 784 C CA . LYS A 1 95 ? 11.319 -8.766 -21.559 1.00 87.69 95 LYS A CA 1
ATOM 785 C C . LYS A 1 95 ? 10.982 -7.856 -20.379 1.00 87.69 95 LYS A C 1
ATOM 787 O O . LYS A 1 95 ? 10.211 -8.271 -19.519 1.00 87.69 95 LYS A O 1
ATOM 792 N N . LEU A 1 96 ? 11.479 -6.618 -20.375 1.00 88.38 96 LEU A N 1
ATOM 793 C CA . LEU A 1 96 ? 11.203 -5.636 -19.325 1.00 88.38 96 LEU A CA 1
ATOM 794 C C . LEU A 1 96 ? 9.708 -5.302 -19.225 1.00 88.38 96 LEU A C 1
ATOM 796 O O . LEU A 1 96 ? 9.150 -5.282 -18.132 1.00 88.38 96 LEU A O 1
ATOM 800 N N . LEU A 1 97 ? 9.031 -5.097 -20.359 1.00 87.44 97 LEU A N 1
ATOM 801 C CA . LEU A 1 97 ? 7.585 -4.856 -20.393 1.00 87.44 97 LEU A CA 1
ATOM 802 C C . LEU A 1 97 ? 6.790 -6.049 -19.855 1.00 87.44 97 LEU A C 1
ATOM 804 O O . LEU A 1 97 ? 5.819 -5.861 -19.121 1.00 87.44 97 LEU A O 1
ATOM 808 N N . ASN A 1 98 ? 7.182 -7.273 -20.211 1.00 91.56 98 ASN A N 1
ATOM 809 C CA . ASN A 1 98 ? 6.531 -8.477 -19.702 1.00 91.56 98 ASN A CA 1
ATOM 810 C C . ASN A 1 98 ? 6.769 -8.654 -18.203 1.00 91.56 98 ASN A C 1
ATOM 812 O O . ASN A 1 98 ? 5.815 -8.939 -17.484 1.00 91.56 98 ASN A O 1
ATOM 816 N N . TRP A 1 99 ? 7.993 -8.423 -17.727 1.00 94.25 99 TRP A N 1
ATOM 817 C CA . TRP A 1 99 ? 8.309 -8.419 -16.301 1.00 94.25 99 TRP A CA 1
ATOM 818 C C . TRP A 1 99 ? 7.454 -7.393 -15.546 1.00 94.25 99 TRP A C 1
ATOM 820 O O . TRP A 1 99 ? 6.730 -7.764 -14.627 1.00 94.25 99 TRP A O 1
ATOM 830 N N . PHE A 1 100 ? 7.410 -6.141 -16.011 1.00 93.00 100 PHE A N 1
ATOM 831 C CA . PHE A 1 100 ? 6.598 -5.087 -15.398 1.00 93.00 100 PHE A CA 1
ATOM 832 C C . PHE A 1 100 ? 5.109 -5.453 -15.319 1.00 93.00 100 PHE A C 1
ATOM 834 O O . PHE A 1 100 ? 4.459 -5.224 -14.300 1.00 93.00 100 PHE A O 1
ATOM 841 N N . ARG A 1 101 ? 4.555 -6.054 -16.381 1.00 93.06 101 ARG A N 1
ATOM 842 C CA . ARG A 1 101 ? 3.166 -6.540 -16.385 1.00 93.06 101 ARG A CA 1
ATOM 843 C C . ARG A 1 101 ? 2.935 -7.630 -15.342 1.00 93.06 101 ARG A C 1
ATOM 845 O O . ARG A 1 101 ? 1.881 -7.622 -14.707 1.00 93.06 101 ARG A O 1
ATOM 852 N N . GLN A 1 102 ? 3.880 -8.556 -15.177 1.00 94.88 102 GLN A N 1
ATOM 853 C CA . GLN A 1 102 ? 3.769 -9.604 -14.162 1.00 94.88 102 GLN A CA 1
ATOM 854 C C . GLN A 1 102 ? 3.854 -9.024 -12.752 1.00 94.88 102 GLN A C 1
ATOM 856 O O . GLN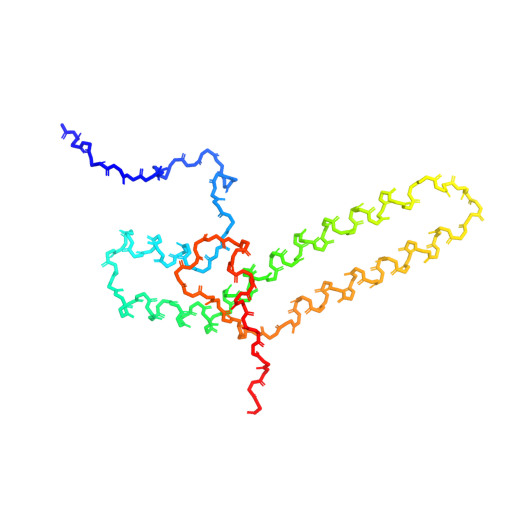 A 1 102 ? 2.999 -9.340 -11.931 1.00 94.88 102 GLN A O 1
ATOM 861 N N . GLU A 1 103 ? 4.781 -8.104 -12.492 1.00 95.94 103 GLU A N 1
ATOM 862 C CA . GLU A 1 103 ? 4.884 -7.427 -11.195 1.00 95.94 103 GLU A CA 1
ATOM 863 C C . GLU A 1 103 ? 3.610 -6.644 -10.853 1.00 95.94 103 GLU A C 1
ATOM 865 O O . GLU A 1 103 ? 3.053 -6.792 -9.763 1.00 95.94 103 GLU A O 1
ATOM 870 N N . LEU A 1 104 ? 3.063 -5.882 -11.808 1.00 94.31 104 LEU A N 1
ATOM 871 C C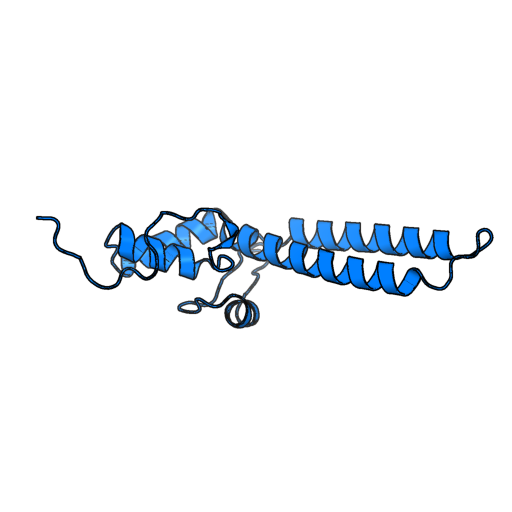A . LEU A 1 104 ? 1.776 -5.204 -11.629 1.00 94.31 104 LEU A CA 1
ATOM 872 C C . LEU A 1 104 ? 0.645 -6.186 -11.311 1.00 94.31 104 LEU A C 1
ATOM 874 O O . LEU A 1 104 ? -0.165 -5.932 -10.415 1.00 94.31 104 LEU A O 1
ATOM 878 N N . ARG A 1 105 ? 0.582 -7.313 -12.029 1.00 94.12 105 ARG A N 1
ATOM 879 C CA . ARG A 1 105 ? -0.425 -8.350 -11.788 1.00 94.12 105 ARG A CA 1
ATOM 880 C C . ARG A 1 105 ? -0.278 -8.937 -10.389 1.00 94.12 105 ARG A C 1
ATOM 882 O O . ARG A 1 105 ? -1.283 -9.049 -9.687 1.00 94.12 105 ARG A O 1
ATOM 889 N N . THR A 1 106 ? 0.947 -9.241 -9.967 1.00 94.06 106 THR A N 1
ATOM 890 C CA . THR A 1 106 ? 1.267 -9.712 -8.616 1.00 94.06 106 THR A CA 1
ATOM 891 C C . THR A 1 106 ? 0.767 -8.726 -7.569 1.00 94.06 106 THR A C 1
ATOM 893 O O . THR A 1 106 ? 0.045 -9.136 -6.662 1.00 94.06 106 THR A O 1
ATOM 896 N N . ILE A 1 107 ? 1.046 -7.425 -7.723 1.00 93.44 107 ILE A N 1
ATOM 897 C CA . ILE A 1 107 ? 0.568 -6.377 -6.806 1.00 93.44 107 ILE A CA 1
ATOM 898 C C . ILE A 1 107 ? -0.966 -6.359 -6.734 1.00 93.44 107 ILE A C 1
ATOM 900 O O . ILE A 1 107 ? -1.539 -6.393 -5.642 1.00 93.44 107 ILE A O 1
ATOM 904 N N . CYS A 1 108 ? -1.653 -6.359 -7.879 1.00 90.69 108 CYS A N 1
ATOM 905 C CA . CYS A 1 108 ? -3.117 -6.349 -7.918 1.00 90.69 108 CYS A CA 1
ATOM 906 C C . CYS A 1 108 ? -3.736 -7.609 -7.292 1.00 90.69 108 CYS A C 1
ATOM 908 O O . CYS A 1 108 ? -4.810 -7.540 -6.682 1.00 90.69 108 CYS A O 1
ATOM 910 N N . HIS A 1 109 ? -3.061 -8.751 -7.414 1.00 90.44 109 HIS A N 1
ATOM 911 C CA . HIS A 1 109 ? -3.524 -10.054 -6.936 1.00 90.44 109 HIS A CA 1
ATOM 912 C C . HIS A 1 109 ? -3.087 -10.372 -5.500 1.00 90.44 109 HIS A C 1
ATOM 914 O O . HIS A 1 109 ? -3.453 -11.426 -4.983 1.00 90.44 109 HIS A O 1
ATOM 920 N N . GLN A 1 110 ? -2.374 -9.465 -4.821 1.00 89.19 110 GLN A N 1
ATOM 921 C CA . GLN A 1 110 ? -2.041 -9.645 -3.408 1.00 89.19 110 GLN A CA 1
ATOM 922 C C . GLN A 1 110 ? -3.311 -9.906 -2.570 1.00 89.19 110 GLN A C 1
ATOM 924 O O . GLN A 1 110 ? -4.377 -9.332 -2.860 1.00 89.19 110 GLN A O 1
ATOM 929 N N . PRO A 1 111 ? -3.214 -10.738 -1.516 1.00 90.81 111 PRO A N 1
ATOM 930 C CA . PRO A 1 111 ? -4.313 -10.980 -0.595 1.00 90.81 111 PRO A CA 1
ATOM 931 C C . PRO A 1 111 ? -4.936 -9.689 -0.064 1.00 90.81 111 PRO A C 1
ATOM 933 O O . PRO A 1 111 ? -4.259 -8.687 0.164 1.00 90.81 111 PRO A O 1
ATOM 936 N N . ARG A 1 112 ? -6.257 -9.712 0.149 1.00 87.06 112 ARG A N 1
ATOM 937 C CA . ARG A 1 112 ? -6.999 -8.559 0.686 1.00 87.06 112 ARG A CA 1
ATOM 938 C C . ARG A 1 112 ? -6.594 -8.227 2.121 1.00 87.06 112 ARG A C 1
ATOM 940 O O . ARG A 1 112 ? -6.657 -7.065 2.515 1.00 87.06 112 ARG A O 1
ATOM 947 N N . TRP A 1 113 ? -6.211 -9.246 2.886 1.00 90.38 113 TRP A N 1
ATOM 948 C CA . TRP A 1 113 ? -5.916 -9.124 4.303 1.00 90.38 113 TRP A CA 1
ATOM 949 C C . TRP A 1 113 ? -4.475 -8.656 4.517 1.00 90.38 113 TRP A C 1
ATOM 951 O O . TRP A 1 113 ? -3.538 -9.450 4.587 1.00 90.38 113 TRP A O 1
ATOM 961 N N . VAL A 1 114 ? -4.311 -7.338 4.583 1.00 90.69 114 VAL A N 1
ATOM 962 C CA . VAL A 1 114 ? -3.023 -6.672 4.788 1.00 90.69 114 VAL A CA 1
ATOM 963 C C . VAL A 1 114 ? -3.073 -5.936 6.117 1.00 90.69 114 VAL A C 1
ATOM 965 O O . VAL A 1 114 ? -3.798 -4.957 6.256 1.00 90.69 114 VAL A O 1
ATOM 968 N N . GLU A 1 115 ? -2.307 -6.395 7.094 1.00 90.38 115 GLU A N 1
ATOM 969 C CA . GLU A 1 115 ? -2.213 -5.763 8.406 1.00 90.38 115 GLU A CA 1
ATOM 970 C C . GLU A 1 115 ? -1.067 -4.757 8.410 1.00 90.38 115 GLU A C 1
ATOM 972 O O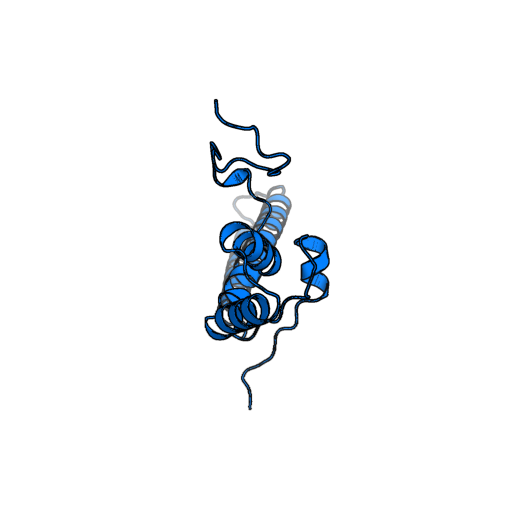 . GLU A 1 115 ? 0.040 -5.051 7.960 1.00 90.38 115 GLU A O 1
ATOM 977 N N . TRP A 1 116 ? -1.354 -3.553 8.895 1.00 88.88 116 TRP A N 1
ATOM 978 C CA . TRP A 1 116 ? -0.371 -2.489 9.057 1.00 88.88 116 TRP A CA 1
ATOM 979 C C . TRP A 1 116 ? 0.002 -2.355 10.535 1.00 88.88 116 TRP A C 1
ATOM 981 O O . TRP A 1 116 ? -0.863 -2.536 11.397 1.00 88.88 116 TRP A O 1
ATOM 991 N N . PRO A 1 117 ? 1.263 -2.020 10.849 1.00 87.00 117 PRO A N 1
ATOM 992 C CA . PRO A 1 117 ? 1.686 -1.846 12.229 1.00 87.00 117 PRO A CA 1
ATOM 993 C C . PRO A 1 117 ? 1.030 -0.606 12.848 1.00 87.00 117 PRO A C 1
ATOM 995 O O . PRO A 1 117 ? 0.945 0.455 12.224 1.00 87.00 117 PRO A O 1
ATOM 998 N N . ARG A 1 118 ? 0.587 -0.753 14.098 1.00 87.62 118 ARG A N 1
ATOM 999 C CA . ARG A 1 118 ? -0.094 0.294 14.872 1.00 87.62 118 ARG A CA 1
ATOM 1000 C C . ARG A 1 118 ? 0.868 1.399 15.288 1.00 87.62 118 ARG A C 1
ATOM 1002 O O . ARG A 1 118 ? 2.050 1.140 15.510 1.00 87.62 118 ARG A O 1
ATOM 1009 N N . GLY A 1 119 ? 0.362 2.624 15.422 1.00 78.56 119 GLY A N 1
ATOM 1010 C CA . GLY A 1 119 ? 1.138 3.756 15.942 1.00 78.56 119 GLY A CA 1
ATOM 1011 C C . GLY A 1 119 ? 2.277 4.227 15.031 1.00 78.56 119 GLY A C 1
ATOM 1012 O O . GLY A 1 119 ? 3.048 5.109 15.411 1.00 78.56 119 GLY A O 1
ATOM 1013 N N . ILE A 1 120 ? 2.400 3.681 13.814 1.00 76.31 120 ILE A N 1
ATOM 1014 C CA . ILE A 1 120 ? 3.431 4.087 12.861 1.00 76.31 120 ILE A CA 1
ATOM 1015 C C . ILE A 1 120 ? 2.839 5.023 11.805 1.00 76.31 120 ILE A C 1
ATOM 1017 O O . ILE A 1 120 ? 2.278 4.612 10.790 1.00 76.31 120 ILE A O 1
ATOM 1021 N N . ALA A 1 121 ? 3.049 6.321 12.021 1.00 66.06 121 ALA A N 1
ATOM 1022 C CA . ALA A 1 121 ? 2.603 7.377 11.112 1.00 66.06 121 ALA A CA 1
ATOM 1023 C C . ALA A 1 121 ? 3.523 7.581 9.889 1.00 66.06 121 ALA A C 1
ATOM 1025 O O . ALA A 1 121 ? 3.177 8.313 8.965 1.00 66.06 121 ALA A O 1
ATOM 1026 N N . THR A 1 122 ? 4.717 6.974 9.872 1.00 71.81 122 THR A N 1
ATOM 1027 C CA . THR A 1 122 ? 5.671 7.136 8.762 1.00 71.81 122 THR A CA 1
ATOM 1028 C C . THR A 1 122 ? 5.650 5.932 7.835 1.00 71.81 122 THR A C 1
ATOM 1030 O O . THR A 1 122 ? 5.856 4.794 8.256 1.00 71.81 122 THR A O 1
ATOM 1033 N N . ALA A 1 123 ? 5.461 6.193 6.544 1.00 69.19 123 ALA A N 1
ATOM 1034 C CA . ALA A 1 123 ? 5.322 5.162 5.524 1.00 69.19 123 ALA A CA 1
ATOM 1035 C C . ALA A 1 123 ? 6.532 4.201 5.469 1.00 69.19 123 ALA A C 1
ATOM 1037 O O . ALA A 1 123 ? 6.354 2.986 5.392 1.00 69.19 123 ALA A O 1
ATOM 1038 N N . ALA A 1 124 ? 7.756 4.727 5.597 1.00 71.94 124 ALA A N 1
ATOM 1039 C CA . ALA A 1 124 ? 8.988 3.933 5.564 1.00 71.94 124 ALA A CA 1
ATOM 1040 C C . ALA A 1 124 ? 9.125 2.959 6.749 1.00 71.94 124 ALA A C 1
ATOM 1042 O O . ALA A 1 124 ? 9.579 1.831 6.573 1.00 71.94 124 ALA A O 1
ATOM 1043 N N . LYS A 1 125 ? 8.720 3.371 7.959 1.00 75.44 125 LYS A N 1
ATOM 1044 C CA . LYS A 1 125 ? 8.735 2.484 9.133 1.00 75.44 125 LYS A CA 1
ATOM 1045 C C . LYS A 1 125 ? 7.568 1.501 9.095 1.00 75.44 125 LYS A C 1
ATOM 1047 O O . LYS A 1 125 ? 7.747 0.345 9.458 1.00 75.44 125 LYS A O 1
ATOM 1052 N N . ALA A 1 126 ? 6.402 1.949 8.625 1.00 76.75 126 ALA A N 1
ATOM 1053 C CA . ALA A 1 126 ? 5.204 1.122 8.581 1.00 76.75 126 ALA A CA 1
ATOM 1054 C C . ALA A 1 126 ? 5.391 -0.076 7.647 1.00 76.75 126 ALA A C 1
ATOM 1056 O O . ALA A 1 126 ? 4.972 -1.180 7.964 1.00 76.75 126 ALA A O 1
ATOM 1057 N N . GLU A 1 127 ? 6.098 0.131 6.539 1.00 78.00 127 GLU A N 1
ATOM 1058 C CA . GLU A 1 127 ? 6.381 -0.892 5.535 1.00 78.00 127 GLU A CA 1
ATOM 1059 C C . GLU A 1 127 ? 7.043 -2.153 6.088 1.00 78.00 127 GLU A C 1
ATOM 1061 O O . GLU A 1 127 ? 6.662 -3.258 5.717 1.00 78.00 127 GLU A O 1
ATOM 1066 N N . LYS A 1 128 ? 7.994 -1.991 7.012 1.00 79.94 128 LYS A N 1
ATOM 1067 C CA . LYS A 1 128 ? 8.728 -3.113 7.608 1.00 79.94 128 LYS A CA 1
ATOM 1068 C C . LYS A 1 128 ? 7.843 -4.014 8.471 1.00 79.94 128 LYS A C 1
ATOM 1070 O O . LYS A 1 128 ? 8.206 -5.157 8.710 1.00 79.94 128 LYS A O 1
ATOM 1075 N N . GLY A 1 129 ? 6.717 -3.492 8.953 1.00 79.81 129 GLY A N 1
ATOM 1076 C CA . GLY A 1 129 ? 5.773 -4.217 9.800 1.00 79.81 129 GLY A CA 1
ATOM 1077 C C . GLY A 1 129 ? 4.507 -4.668 9.076 1.00 79.81 129 GLY A C 1
ATOM 1078 O O . GLY A 1 129 ? 3.586 -5.127 9.745 1.00 79.81 129 GLY A O 1
ATOM 1079 N N . ILE A 1 130 ? 4.411 -4.498 7.751 1.00 84.19 130 ILE A N 1
ATOM 1080 C CA . ILE A 1 130 ? 3.226 -4.932 7.003 1.00 84.19 130 ILE A CA 1
ATOM 1081 C C . ILE A 1 130 ? 3.201 -6.458 6.929 1.00 84.19 130 ILE A C 1
ATOM 1083 O O . ILE A 1 130 ? 4.130 -7.076 6.412 1.00 84.19 130 ILE A O 1
ATOM 1087 N N . VAL A 1 131 ? 2.094 -7.057 7.363 1.00 86.62 131 VAL A N 1
ATOM 1088 C CA . VAL A 1 131 ? 1.862 -8.502 7.269 1.00 86.62 131 VAL A CA 1
ATOM 1089 C C . VAL A 1 131 ? 0.769 -8.763 6.241 1.00 86.62 131 VAL A C 1
ATOM 1091 O O . VAL A 1 131 ? -0.368 -8.317 6.388 1.00 86.62 131 VAL A O 1
ATOM 1094 N N . VAL A 1 132 ? 1.102 -9.502 5.184 1.00 85.00 132 VAL A N 1
ATOM 1095 C CA . VAL A 1 132 ? 0.136 -9.944 4.171 1.00 85.00 132 VAL A CA 1
ATOM 1096 C C . VAL A 1 132 ? -0.295 -11.361 4.525 1.00 85.00 132 VAL A C 1
ATOM 1098 O O . VAL A 1 132 ? 0.489 -12.298 4.391 1.00 85.00 132 VAL A O 1
ATOM 1101 N N . LYS A 1 133 ? -1.533 -11.528 4.993 1.00 82.75 133 LYS A N 1
ATOM 1102 C CA . LYS A 1 133 ? -2.083 -12.856 5.287 1.00 82.75 133 LYS A CA 1
ATOM 1103 C C . LYS A 1 133 ? -2.716 -13.409 4.016 1.00 82.75 133 LYS A C 1
ATOM 1105 O O . LYS A 1 133 ? -3.505 -12.720 3.371 1.00 82.75 133 LYS A O 1
ATOM 1110 N N . GLY A 1 134 ? -2.343 -14.636 3.651 1.00 71.81 134 GLY A N 1
ATOM 1111 C CA . GLY A 1 134 ? -2.933 -15.359 2.524 1.00 71.81 134 GLY A CA 1
ATOM 1112 C C . GLY A 1 134 ? -4.454 -15.519 2.660 1.00 71.81 134 GLY A C 1
ATOM 1113 O O . GLY A 1 134 ? -5.016 -15.189 3.711 1.00 71.81 134 GLY A O 1
ATOM 1114 N N . PRO A 1 135 ? -5.146 -16.006 1.613 1.00 58.81 135 PRO A N 1
ATOM 1115 C CA . PRO A 1 135 ? -6.535 -16.429 1.771 1.00 58.81 135 PRO A CA 1
ATOM 1116 C C . PRO A 1 135 ? -6.613 -17.372 2.977 1.00 58.81 135 PRO A C 1
ATOM 1118 O O . PRO A 1 135 ? -5.788 -18.278 3.094 1.00 58.81 135 PRO A O 1
ATOM 1121 N N . ARG A 1 136 ? -7.535 -17.105 3.916 1.00 53.16 136 ARG A N 1
ATOM 1122 C CA . ARG A 1 136 ? -7.806 -18.063 4.994 1.00 53.16 136 ARG A CA 1
ATOM 1123 C C . ARG A 1 136 ? -8.174 -19.378 4.304 1.00 53.16 136 ARG A C 1
ATOM 1125 O O . ARG A 1 136 ? -9.037 -19.350 3.427 1.00 53.16 136 ARG A O 1
ATOM 1132 N N . ALA A 1 137 ? -7.433 -20.438 4.628 1.00 43.78 137 ALA A N 1
ATOM 1133 C CA . ALA A 1 137 ? -7.774 -21.798 4.229 1.00 43.78 137 ALA A CA 1
ATOM 1134 C C . ALA A 1 137 ? -9.192 -22.141 4.700 1.00 43.78 137 ALA A C 1
ATOM 1136 O O . ALA A 1 137 ? -9.591 -21.606 5.765 1.00 43.78 137 ALA A O 1
#

Radius of gyration: 20.72 Å; chains: 1; bounding box: 38×59×57 Å

pLDDT: mean 78.64, std 17.39, range [31.69, 96.94]

Secondary structure (DSSP, 8-state):
-----S--S--S--SSGGGSPPPPHHHHHHHHHHHHT--HHHHHHHHHHHHHHTHHHHHHHHHHHHHHHHHHHHHHHHTGGG--TTSTHHHHHHHHHHHHHHHHHHHHHS-SEEE--TT---HHHHHTT-EEEPPP-

Foldseek 3Di:
DDPPDPDPVDDPPDPDPVVDALDDVQVVLVVCCVVVVDDVVVSVVSLVVCLVVLVNLVSVLVVLLVVLVVVLVVVVVVLPPPDDPVDPSVVVVVVSVVVSVVSNVCSVPFASRKDWDHPDPHPVVRVVVIDGDDPDD